Protein AF-A0A3B8NEQ3-F1 (afdb_monomer_lite)

Radius of gyration: 19.84 Å; chains: 1; bounding box: 61×38×38 Å

Sequence (134 aa):
GHSPGDIHCALFPVPDPEHAPGQATEKVDQLLNYRNIIQQSIEPLRQEKVIRSNYEASVEHLLPEGSASPEELLGTSEEVNEFFMLSSLQIVTDQEGPKAMTTKSSHPKCPRCWRLIESSHEHHLCPRCEESVS

Structure (mmCIF, N/CA/C/O backbone):
data_AF-A0A3B8NEQ3-F1
#
_entry.id   AF-A0A3B8NEQ3-F1
#
loop_
_atom_site.group_PDB
_atom_site.id
_atom_site.type_symbol
_atom_site.label_atom_id
_atom_site.label_alt_id
_atom_site.label_comp_id
_atom_site.label_asym_id
_atom_site.label_entity_id
_atom_site.label_seq_id
_atom_site.pdbx_PDB_ins_code
_atom_site.Cartn_x
_atom_site.Cartn_y
_atom_site.Cartn_z
_atom_site.occupancy
_atom_site.B_iso_or_equiv
_atom_site.auth_seq_id
_atom_site.auth_comp_id
_atom_site.auth_asym_id
_atom_site.auth_atom_id
_atom_site.pdbx_PDB_model_num
ATOM 1 N N . GLY A 1 1 ? -43.209 -17.774 -18.456 1.00 54.81 1 GLY A N 1
ATOM 2 C CA . GLY A 1 1 ? -41.875 -17.376 -18.910 1.00 54.81 1 GLY A CA 1
ATOM 3 C C . GLY A 1 1 ? -41.136 -16.750 -17.767 1.00 54.81 1 GLY A C 1
ATOM 4 O O . GLY A 1 1 ? -41.283 -15.560 -17.630 1.00 54.81 1 GLY A O 1
ATOM 5 N N . HIS A 1 2 ? -40.418 -17.551 -16.983 1.00 57.31 2 HIS A N 1
ATOM 6 C CA . HIS A 1 2 ? -39.200 -17.197 -16.246 1.00 57.31 2 HIS A CA 1
ATOM 7 C C . HIS A 1 2 ? -38.529 -18.538 -15.935 1.00 57.31 2 HIS A C 1
ATOM 9 O O . HIS A 1 2 ? -39.177 -19.446 -15.408 1.00 57.31 2 HIS A O 1
ATOM 15 N N . SER A 1 3 ? -37.289 -18.703 -16.385 1.00 63.22 3 SER A N 1
ATOM 16 C CA . SER A 1 3 ? -36.511 -19.924 -16.170 1.00 63.22 3 SER A CA 1
ATOM 17 C C . SER A 1 3 ? -35.831 -19.859 -14.796 1.00 63.22 3 SER A C 1
ATOM 19 O O . SER A 1 3 ? -35.480 -18.764 -14.354 1.00 63.22 3 SER A O 1
ATOM 21 N N . PRO A 1 4 ? -35.616 -20.994 -14.110 1.00 66.00 4 PRO A N 1
ATOM 22 C CA . PRO A 1 4 ? -34.820 -21.028 -12.884 1.00 66.00 4 PRO A CA 1
ATOM 23 C C . PRO A 1 4 ? -33.437 -20.398 -13.114 1.00 66.00 4 PRO A C 1
ATOM 25 O O . PRO A 1 4 ? -32.782 -20.718 -14.105 1.00 66.00 4 PRO A O 1
ATOM 28 N N . GLY A 1 5 ? -33.005 -19.509 -12.213 1.00 77.81 5 GLY A N 1
ATOM 29 C CA . GLY A 1 5 ? -31.721 -18.798 -12.311 1.00 77.81 5 GLY A CA 1
ATOM 30 C C . GLY A 1 5 ? -31.794 -17.377 -12.882 1.00 77.81 5 GLY A C 1
ATOM 31 O O . GLY A 1 5 ? -30.758 -16.729 -13.001 1.00 77.81 5 GLY A O 1
ATOM 32 N N . ASP A 1 6 ? -32.985 -16.867 -13.206 1.00 88.88 6 ASP A N 1
ATOM 33 C CA . ASP A 1 6 ? -33.153 -15.446 -13.520 1.00 88.88 6 ASP A CA 1
ATOM 34 C C . ASP A 1 6 ? -32.876 -14.585 -12.274 1.00 88.88 6 ASP A C 1
ATOM 36 O O . ASP A 1 6 ? -33.619 -14.636 -11.289 1.00 88.88 6 ASP A O 1
ATOM 40 N 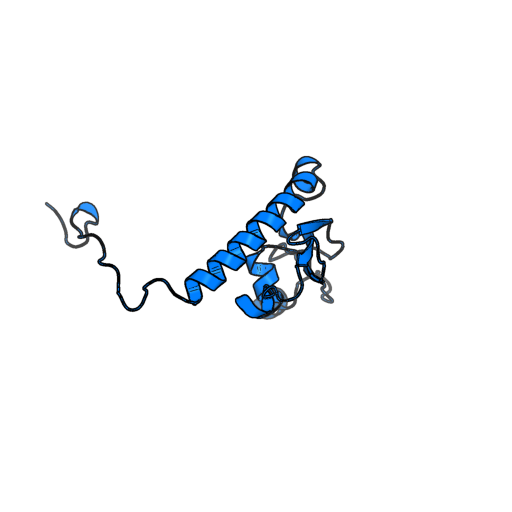N . ILE A 1 7 ? -31.805 -13.785 -12.325 1.00 90.00 7 ILE A N 1
ATOM 41 C CA . ILE A 1 7 ? -31.387 -12.889 -11.240 1.00 90.00 7 ILE A CA 1
ATOM 42 C C . ILE A 1 7 ? -32.479 -11.878 -10.869 1.00 90.00 7 ILE A C 1
ATOM 44 O O . ILE A 1 7 ? -32.575 -11.483 -9.711 1.00 90.00 7 ILE A O 1
ATOM 48 N N . HIS A 1 8 ? -33.351 -11.505 -11.812 1.00 88.62 8 HIS A N 1
ATOM 49 C CA . HIS A 1 8 ? -34.467 -10.590 -11.563 1.00 88.62 8 HIS A CA 1
ATOM 50 C C . HIS A 1 8 ? -35.585 -11.223 -10.727 1.00 88.62 8 HIS A C 1
ATOM 52 O O . HIS A 1 8 ? -36.425 -10.510 -10.181 1.00 88.62 8 HIS A O 1
ATOM 58 N N . CYS A 1 9 ? -35.588 -12.553 -10.620 1.00 89.12 9 CYS A N 1
ATOM 59 C CA . CYS A 1 9 ? -36.500 -13.319 -9.779 1.00 89.12 9 CYS A CA 1
ATOM 60 C C . CYS A 1 9 ? -35.818 -13.867 -8.511 1.00 89.12 9 CYS A C 1
ATOM 62 O O . CYS A 1 9 ? -36.474 -14.547 -7.719 1.00 89.12 9 CYS A O 1
ATOM 64 N N . ALA A 1 10 ? -34.518 -13.615 -8.318 1.00 89.81 10 ALA A N 1
ATOM 65 C CA . ALA A 1 10 ? -33.786 -14.048 -7.135 1.00 89.81 10 ALA A CA 1
ATOM 66 C C . ALA A 1 10 ? -34.059 -13.124 -5.939 1.00 89.81 10 ALA A C 1
ATOM 68 O O . ALA A 1 10 ? -34.313 -11.929 -6.090 1.00 89.81 10 ALA A O 1
ATOM 69 N N . LEU A 1 11 ? -33.978 -13.684 -4.732 1.00 90.50 11 LEU A N 1
ATOM 70 C CA . LEU A 1 11 ? -33.989 -12.893 -3.505 1.00 90.50 1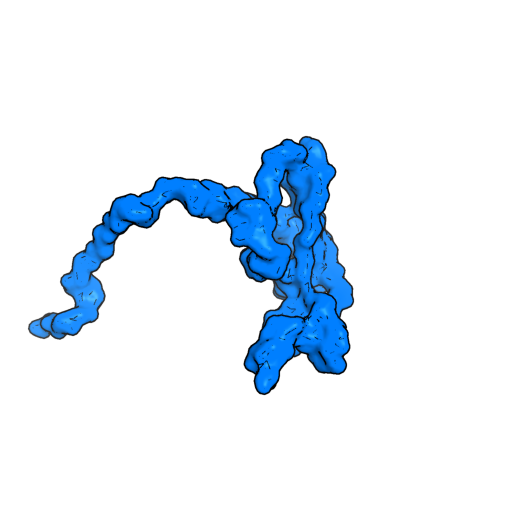1 LEU A CA 1
ATOM 71 C C . LEU A 1 11 ? -32.604 -12.298 -3.258 1.00 90.50 11 LEU A C 1
ATOM 73 O O . LEU A 1 11 ? -31.585 -12.886 -3.623 1.00 90.50 11 LEU A O 1
ATOM 77 N N . PHE A 1 12 ? -32.576 -11.147 -2.592 1.00 92.25 12 PHE A N 1
ATOM 78 C CA . PHE A 1 12 ? -31.324 -10.593 -2.101 1.00 92.25 12 PHE A CA 1
ATOM 79 C C . PHE A 1 12 ? -30.652 -11.565 -1.120 1.00 92.25 12 PHE A C 1
ATOM 81 O O . PHE A 1 12 ? -31.351 -12.232 -0.348 1.00 92.25 12 PHE A O 1
ATOM 88 N N . PRO A 1 13 ? -29.310 -11.642 -1.130 1.00 92.56 13 PRO A N 1
ATOM 89 C CA . PRO A 1 13 ? -28.588 -12.436 -0.151 1.00 92.56 13 PRO A CA 1
ATOM 90 C C . PRO A 1 13 ? -28.849 -11.889 1.254 1.00 92.56 13 PRO A C 1
ATOM 92 O O . PRO A 1 13 ? -28.870 -10.676 1.474 1.00 92.56 13 PRO A O 1
ATOM 95 N N . VAL A 1 14 ? -29.043 -12.795 2.209 1.00 94.50 14 VAL A N 1
ATOM 96 C CA . VAL A 1 14 ? -29.138 -12.448 3.629 1.00 94.50 14 VAL A CA 1
ATOM 97 C C . VAL A 1 14 ? -27.716 -12.394 4.193 1.00 94.50 14 VAL A C 1
ATOM 99 O O . VAL A 1 14 ? -26.964 -13.341 3.961 1.00 94.50 14 VAL A O 1
ATOM 102 N N . PRO A 1 15 ? -27.325 -11.321 4.906 1.00 93.56 15 PRO A N 1
ATOM 103 C CA . PRO A 1 15 ? -26.012 -11.247 5.532 1.00 93.56 15 PRO A CA 1
ATOM 104 C C . PRO A 1 15 ? -25.796 -12.398 6.511 1.00 93.56 15 PRO A C 1
ATOM 106 O O . PRO A 1 15 ? -26.659 -12.677 7.343 1.00 93.56 15 PRO A O 1
ATOM 109 N N . ASP A 1 16 ? -24.635 -13.034 6.417 1.00 94.81 16 ASP A N 1
ATOM 110 C CA . ASP A 1 16 ? -24.218 -14.074 7.346 1.00 94.81 16 ASP A CA 1
ATOM 111 C C . ASP A 1 16 ? -23.666 -13.435 8.637 1.00 94.81 16 ASP A C 1
ATOM 113 O O . ASP A 1 16 ? -22.669 -12.708 8.567 1.00 94.81 16 ASP A O 1
ATOM 117 N N . PRO A 1 17 ? -24.283 -13.674 9.812 1.00 93.44 17 PRO A N 1
ATOM 118 C CA . PRO A 1 17 ? -23.805 -13.139 11.084 1.00 93.44 17 PRO A CA 1
ATOM 119 C C . PRO A 1 17 ? -22.378 -13.563 11.451 1.00 93.44 17 PRO A C 1
ATOM 121 O O . PRO A 1 17 ? -21.728 -12.841 12.205 1.00 93.44 17 PRO A O 1
ATOM 124 N N . GLU A 1 18 ? -21.870 -14.688 10.929 1.00 92.69 18 GLU A N 1
ATOM 125 C CA . GLU A 1 18 ? -20.477 -15.110 11.155 1.00 92.69 18 GLU A CA 1
ATOM 126 C C . GLU A 1 18 ? -19.462 -14.148 10.518 1.00 92.69 18 GLU A C 1
ATOM 128 O O . GLU A 1 18 ? -18.327 -14.044 10.979 1.00 92.69 18 GLU A O 1
ATOM 133 N N . HIS A 1 19 ? -19.887 -13.394 9.501 1.00 90.94 19 HIS A N 1
ATOM 134 C CA . HIS A 1 19 ? -19.074 -12.423 8.769 1.00 90.94 19 HIS A CA 1
ATOM 135 C C . HIS A 1 19 ? -19.385 -10.973 9.177 1.00 90.94 19 HIS A C 1
ATOM 137 O O . HIS A 1 19 ? -19.142 -10.035 8.412 1.00 90.94 19 HIS A O 1
ATOM 143 N N . ALA A 1 20 ? -19.956 -10.770 10.370 1.00 92.00 20 ALA A N 1
ATOM 144 C CA . ALA A 1 20 ? -20.209 -9.438 10.904 1.00 92.00 20 ALA A CA 1
ATOM 145 C C . ALA A 1 20 ? -18.895 -8.643 11.088 1.00 92.00 20 ALA A C 1
ATOM 147 O O . ALA A 1 20 ? -17.845 -9.239 11.349 1.00 92.00 20 ALA A O 1
ATOM 148 N N . PRO A 1 21 ? -18.931 -7.299 10.986 1.00 94.25 21 PRO A N 1
ATOM 149 C CA . PRO A 1 21 ? -17.758 -6.471 11.230 1.00 94.25 21 PRO A CA 1
ATOM 150 C C . PRO A 1 21 ? -17.115 -6.735 12.593 1.00 94.25 21 PRO A C 1
ATOM 152 O O . PRO A 1 21 ? -17.799 -6.946 13.594 1.00 94.25 21 PRO A O 1
ATOM 155 N N . GLY A 1 22 ? -15.789 -6.674 12.628 1.00 94.31 22 GLY A N 1
ATOM 156 C CA . GLY A 1 22 ? -15.000 -6.884 13.837 1.00 94.31 22 GLY A CA 1
ATOM 157 C C . GLY A 1 22 ? -13.536 -6.547 13.591 1.00 94.31 22 GLY A C 1
ATOM 158 O O . GLY A 1 22 ? -13.223 -5.688 12.769 1.00 94.31 22 GLY A O 1
ATOM 159 N N . GLN A 1 23 ? -12.628 -7.275 14.239 1.00 94.06 23 GLN A N 1
ATOM 160 C CA . GLN A 1 23 ? -11.191 -6.986 14.181 1.00 94.06 23 GLN A CA 1
ATOM 161 C C . GLN A 1 23 ? -10.632 -6.922 12.747 1.00 94.06 23 GLN A C 1
ATOM 163 O O . GLN A 1 23 ? -9.782 -6.087 12.449 1.00 94.06 23 GLN A O 1
ATOM 168 N N . ALA A 1 24 ? -11.096 -7.791 11.842 1.00 93.56 24 ALA A N 1
ATOM 169 C CA . ALA A 1 24 ? -10.658 -7.765 10.446 1.00 93.56 24 ALA A CA 1
ATOM 170 C C . ALA A 1 24 ? -11.065 -6.460 9.740 1.00 93.56 24 ALA A C 1
ATOM 172 O O . ALA A 1 24 ? -10.262 -5.883 9.012 1.00 93.56 24 ALA A O 1
ATOM 173 N N . THR A 1 25 ? -12.281 -5.970 9.994 1.00 96.12 25 THR A N 1
ATOM 174 C CA . THR A 1 25 ? -12.770 -4.692 9.463 1.00 96.12 25 THR A CA 1
ATOM 175 C C . THR A 1 25 ? -11.942 -3.531 10.001 1.00 96.12 25 THR A C 1
ATOM 177 O O . THR A 1 25 ? -11.458 -2.735 9.211 1.00 96.12 25 THR A O 1
ATOM 180 N N . GLU A 1 26 ? -11.673 -3.496 11.309 1.00 97.06 26 GLU A N 1
ATOM 181 C CA . GLU A 1 26 ? -10.856 -2.445 11.939 1.00 97.06 26 GLU A CA 1
ATOM 182 C C . GLU A 1 26 ? -9.432 -2.385 11.361 1.00 97.06 26 GLU A C 1
ATOM 184 O O . GLU A 1 26 ? -8.914 -1.306 11.069 1.00 97.06 26 GLU A O 1
ATOM 189 N N . LYS A 1 27 ? -8.803 -3.549 11.137 1.00 97.38 27 LYS A N 1
ATOM 190 C CA . LYS A 1 27 ? -7.484 -3.630 10.490 1.00 97.38 27 LYS A CA 1
ATOM 191 C C . LYS A 1 27 ? -7.515 -3.068 9.071 1.00 97.38 27 LYS A C 1
ATOM 193 O O . LYS A 1 27 ? -6.636 -2.291 8.697 1.00 97.38 27 LYS A O 1
ATOM 198 N N . VAL A 1 28 ? -8.518 -3.456 8.282 1.00 97.62 28 VAL A N 1
ATOM 199 C CA . VAL A 1 28 ? -8.677 -2.976 6.903 1.00 97.62 28 VAL A CA 1
ATOM 200 C C . VAL A 1 28 ? -8.970 -1.479 6.875 1.00 97.62 28 VAL A C 1
ATOM 202 O O . VAL A 1 28 ? -8.380 -0.778 6.058 1.00 97.62 28 VAL A O 1
ATOM 205 N N . ASP A 1 29 ? -9.794 -0.964 7.783 1.00 98.12 29 ASP A N 1
ATOM 206 C CA . ASP A 1 29 ? -10.089 0.467 7.881 1.00 98.12 29 ASP A CA 1
ATOM 207 C C . ASP A 1 29 ? -8.815 1.279 8.144 1.00 98.12 29 ASP A C 1
ATOM 209 O O . ASP A 1 29 ? -8.573 2.295 7.484 1.00 98.12 29 ASP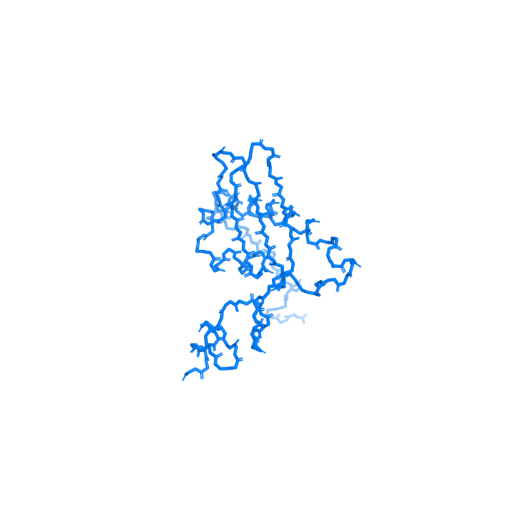 A O 1
ATOM 213 N N . GLN A 1 30 ? -7.941 0.795 9.031 1.00 97.94 30 GLN A N 1
ATOM 214 C CA . GLN A 1 30 ? -6.657 1.443 9.287 1.00 97.94 30 GLN A CA 1
ATOM 215 C C . GLN A 1 30 ? -5.717 1.379 8.072 1.00 97.94 30 GLN A C 1
ATOM 217 O O . GLN A 1 30 ? -5.098 2.384 7.715 1.00 97.94 30 GLN A O 1
ATOM 222 N N . LEU A 1 31 ? -5.651 0.238 7.377 1.00 98.38 31 LEU A N 1
ATOM 223 C CA . LEU A 1 31 ? -4.898 0.116 6.123 1.00 98.38 31 LEU A CA 1
ATOM 224 C C . LEU A 1 31 ? -5.436 1.066 5.041 1.00 98.38 31 LEU A C 1
ATOM 226 O O . LEU A 1 31 ? -4.658 1.677 4.312 1.00 98.38 31 LEU A O 1
ATOM 230 N N . LEU A 1 32 ? -6.754 1.239 4.932 1.00 98.38 32 LEU A N 1
ATOM 231 C CA . LEU A 1 32 ? -7.364 2.172 3.982 1.00 98.38 32 LEU A CA 1
ATOM 232 C C . LEU A 1 32 ? -7.074 3.633 4.345 1.00 98.38 32 LEU A C 1
ATOM 234 O O . LEU A 1 32 ? -6.827 4.440 3.447 1.00 98.38 32 LEU A O 1
ATOM 238 N N . ASN A 1 33 ? -7.030 3.970 5.635 1.00 98.25 33 ASN A N 1
ATOM 239 C CA . ASN A 1 33 ? -6.596 5.287 6.097 1.00 98.25 33 ASN A CA 1
ATOM 240 C C . ASN A 1 33 ? -5.151 5.580 5.654 1.00 98.25 33 ASN A C 1
ATOM 242 O O . ASN A 1 33 ? -4.884 6.590 5.000 1.00 98.25 33 ASN A O 1
ATOM 246 N N . TYR A 1 34 ? -4.235 4.641 5.894 1.00 98.38 34 TYR A N 1
ATOM 247 C CA . TYR A 1 34 ? -2.852 4.729 5.419 1.00 98.38 34 TYR A CA 1
ATOM 248 C C . TYR A 1 34 ? -2.757 4.837 3.897 1.00 98.38 34 TYR A C 1
ATOM 250 O O . TYR A 1 34 ? -2.029 5.684 3.378 1.00 98.38 34 TYR A O 1
ATOM 258 N N . ARG A 1 35 ? -3.557 4.056 3.162 1.00 98.25 35 ARG A N 1
ATOM 259 C CA . ARG A 1 35 ? -3.623 4.126 1.697 1.00 98.25 35 ARG A CA 1
ATOM 260 C C . ARG A 1 35 ? -4.018 5.518 1.213 1.00 98.25 35 ARG A C 1
ATOM 262 O O . ARG A 1 35 ? -3.424 5.996 0.250 1.00 98.25 35 ARG A O 1
ATOM 269 N N . ASN A 1 36 ? -4.976 6.171 1.869 1.00 98.44 36 ASN A N 1
ATOM 270 C CA . ASN A 1 36 ? -5.400 7.523 1.503 1.00 98.44 36 ASN A CA 1
ATOM 271 C C . ASN A 1 36 ? -4.256 8.536 1.663 1.00 98.44 36 ASN A C 1
ATOM 273 O O . ASN A 1 36 ? -4.002 9.313 0.744 1.00 98.44 36 ASN A O 1
ATOM 277 N N . ILE A 1 37 ? -3.530 8.491 2.785 1.00 98.31 37 ILE A N 1
ATOM 278 C CA . ILE A 1 37 ? -2.383 9.378 3.058 1.00 98.31 37 ILE A CA 1
ATOM 279 C C . ILE A 1 37 ? -1.270 9.155 2.026 1.00 98.31 37 ILE A C 1
ATOM 281 O O . ILE A 1 37 ? -0.751 10.103 1.431 1.00 98.31 37 ILE A O 1
ATOM 285 N N . ILE A 1 38 ? -0.944 7.891 1.751 1.00 98.44 38 ILE A N 1
ATOM 286 C CA . ILE A 1 38 ? 0.055 7.511 0.749 1.00 98.44 38 ILE A CA 1
ATOM 287 C C . ILE A 1 38 ? -0.347 8.031 -0.639 1.00 98.44 38 ILE A C 1
ATOM 289 O O . ILE A 1 38 ? 0.456 8.681 -1.309 1.00 98.44 38 ILE A O 1
ATOM 293 N N . GLN A 1 39 ? -1.595 7.812 -1.062 1.00 98.12 39 GLN A N 1
ATOM 294 C CA . GLN A 1 39 ? -2.092 8.275 -2.362 1.00 98.12 39 GLN A CA 1
ATOM 295 C C . GLN A 1 39 ? -2.044 9.799 -2.500 1.00 98.12 39 GLN A C 1
ATOM 297 O O . GLN A 1 39 ? -1.667 10.301 -3.559 1.00 98.12 39 GLN A O 1
ATOM 302 N N . GLN A 1 40 ? -2.361 10.537 -1.435 1.00 98.31 40 GLN A N 1
ATOM 303 C CA . GLN A 1 40 ? -2.228 11.994 -1.421 1.00 98.31 40 GLN A CA 1
ATOM 304 C C . GLN A 1 40 ? -0.776 12.440 -1.634 1.00 98.31 40 GLN A C 1
ATOM 306 O O . GLN A 1 40 ? -0.544 13.394 -2.37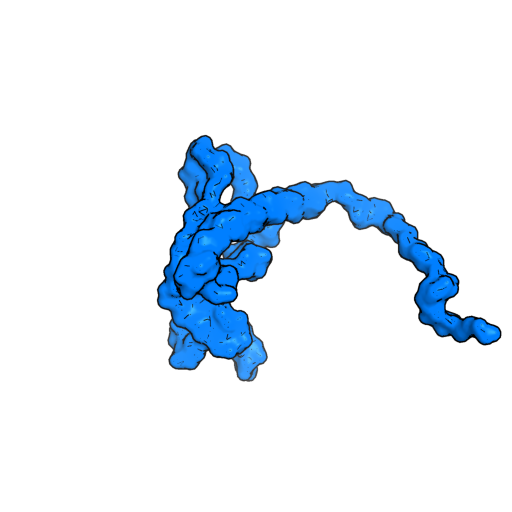3 1.00 98.31 40 GLN A O 1
ATOM 311 N N . SER A 1 41 ? 0.201 11.733 -1.056 1.00 98.25 41 SER A N 1
ATOM 312 C CA . SER A 1 41 ? 1.627 12.042 -1.253 1.00 98.25 41 SER A CA 1
ATOM 313 C C . SER A 1 41 ? 2.155 11.687 -2.654 1.00 98.25 41 SER A C 1
ATOM 315 O O . SER A 1 41 ? 3.114 12.295 -3.125 1.00 98.25 41 SER A O 1
ATOM 317 N N . ILE A 1 42 ? 1.514 10.733 -3.337 1.00 98.44 42 ILE A N 1
ATOM 318 C CA . ILE A 1 42 ? 1.846 10.295 -4.703 1.00 98.44 42 ILE A CA 1
ATOM 319 C C . ILE A 1 42 ? 1.334 11.284 -5.758 1.00 98.44 42 ILE A C 1
ATOM 321 O O . ILE A 1 42 ? 1.962 11.465 -6.806 1.00 98.44 42 ILE A O 1
ATOM 325 N N . GLU A 1 43 ? 0.184 11.911 -5.512 1.00 98.12 43 GLU A N 1
ATOM 326 C CA . GLU A 1 43 ? -0.522 12.703 -6.520 1.00 98.12 43 GLU A CA 1
ATOM 327 C C . GLU A 1 43 ? 0.303 13.864 -7.116 1.00 98.12 43 GLU A C 1
ATOM 329 O O . GLU A 1 43 ? 0.267 14.017 -8.340 1.00 98.12 43 GLU A O 1
ATOM 334 N N . PRO A 1 44 ? 1.118 14.625 -6.353 1.00 98.31 44 PRO A N 1
ATOM 335 C CA . PRO A 1 44 ? 1.999 15.645 -6.926 1.00 98.31 44 PRO A CA 1
ATOM 336 C C . PRO A 1 44 ? 2.941 15.095 -8.008 1.00 98.31 44 PRO A C 1
ATOM 338 O O . PRO A 1 44 ? 3.022 15.654 -9.101 1.00 98.31 44 PRO A O 1
ATOM 341 N N . LEU A 1 45 ? 3.573 13.939 -7.771 1.00 98.38 45 LEU A N 1
ATOM 342 C CA . LEU A 1 45 ? 4.475 13.309 -8.743 1.00 98.38 45 LEU A CA 1
ATOM 343 C C . LEU A 1 45 ? 3.727 12.835 -9.998 1.00 98.38 45 LEU A C 1
ATOM 345 O O . LEU A 1 45 ? 4.302 12.820 -11.091 1.00 98.38 45 LEU A O 1
ATOM 349 N N . ARG A 1 46 ? 2.449 12.451 -9.870 1.00 97.44 46 ARG A N 1
ATOM 350 C CA . ARG A 1 46 ? 1.601 12.121 -11.027 1.00 97.44 46 ARG A CA 1
ATOM 351 C C . ARG A 1 46 ? 1.265 13.364 -11.845 1.00 97.44 46 ARG A C 1
ATOM 353 O O . ARG A 1 46 ? 1.366 13.319 -13.072 1.00 97.44 46 ARG A O 1
ATOM 360 N N . GLN A 1 47 ? 0.911 14.468 -11.188 1.00 98.06 47 GLN A N 1
ATOM 361 C CA . GLN A 1 47 ? 0.614 15.745 -11.848 1.00 98.06 47 GLN A CA 1
ATOM 362 C C . GLN A 1 47 ? 1.837 16.294 -12.595 1.00 98.06 47 GLN A C 1
ATOM 364 O O . GLN A 1 47 ? 1.727 16.737 -13.740 1.00 98.06 47 GLN A O 1
ATOM 369 N N . GLU A 1 48 ? 3.022 16.156 -12.001 1.00 98.12 48 GLU A N 1
ATOM 370 C CA . GLU A 1 48 ? 4.306 16.512 -12.615 1.00 98.12 48 GLU A CA 1
ATOM 371 C C . GLU A 1 48 ? 4.799 15.489 -13.658 1.00 98.12 48 GLU A C 1
ATOM 373 O O . GLU A 1 48 ? 5.822 15.701 -14.309 1.00 98.12 48 GLU A O 1
ATOM 378 N N . LYS A 1 49 ? 4.063 14.386 -13.869 1.00 97.44 49 LYS A N 1
ATOM 379 C CA . LYS A 1 49 ? 4.392 13.286 -14.797 1.00 97.44 49 LYS A CA 1
ATOM 380 C C . LYS A 1 49 ? 5.727 12.590 -14.496 1.00 97.44 49 LYS A C 1
ATOM 382 O O . LYS A 1 49 ? 6.304 11.956 -15.384 1.00 97.44 49 LYS A O 1
ATOM 387 N N . VAL A 1 50 ? 6.196 12.671 -13.252 1.00 97.75 50 VAL A N 1
ATOM 388 C CA . VAL A 1 50 ? 7.403 11.989 -12.763 1.00 97.75 50 VAL A CA 1
ATOM 389 C C . VAL A 1 50 ? 7.185 10.473 -12.749 1.00 97.75 50 VAL A C 1
ATOM 391 O O . VAL A 1 50 ? 8.052 9.713 -13.195 1.00 97.75 50 VAL A O 1
ATOM 394 N N . ILE A 1 51 ? 6.000 10.041 -12.311 1.00 96.94 51 ILE A N 1
ATOM 395 C CA . ILE A 1 51 ? 5.547 8.642 -12.302 1.00 96.94 51 ILE A CA 1
ATOM 396 C C . ILE A 1 51 ? 4.230 8.496 -13.066 1.00 96.94 51 ILE A C 1
ATOM 398 O O . ILE A 1 51 ? 3.432 9.432 -13.142 1.00 96.94 51 ILE A O 1
ATOM 402 N N . ARG A 1 52 ? 3.988 7.314 -13.644 1.00 94.31 52 ARG A N 1
ATOM 403 C CA . ARG A 1 52 ? 2.742 6.995 -14.366 1.00 94.31 52 ARG A CA 1
ATOM 404 C C . ARG A 1 52 ? 1.890 5.958 -13.637 1.00 94.31 52 ARG A C 1
ATOM 406 O O . ARG A 1 52 ? 0.681 5.911 -13.856 1.00 94.31 52 ARG A O 1
ATOM 413 N N . SER A 1 53 ? 2.508 5.156 -12.775 1.00 95.19 53 SER A N 1
ATOM 414 C CA . SER A 1 53 ? 1.869 4.159 -11.915 1.00 95.19 53 SER A CA 1
ATOM 415 C C . SER A 1 53 ? 2.369 4.284 -10.475 1.00 95.19 53 SER A C 1
ATOM 417 O O . SER A 1 53 ? 3.518 4.662 -10.255 1.00 95.19 53 SER A O 1
ATOM 419 N N . ASN A 1 54 ? 1.541 3.904 -9.497 1.00 96.44 54 ASN A N 1
ATOM 420 C CA . ASN A 1 54 ? 1.956 3.816 -8.092 1.00 96.44 54 ASN A CA 1
ATOM 421 C C . ASN A 1 54 ? 3.095 2.803 -7.896 1.00 96.44 54 ASN A C 1
ATOM 423 O O . ASN A 1 54 ? 3.929 2.987 -7.020 1.00 96.44 54 ASN A O 1
ATOM 427 N N . TYR A 1 55 ? 3.210 1.793 -8.764 1.00 96.75 55 TYR A N 1
ATOM 428 C CA . TYR A 1 55 ? 4.314 0.832 -8.714 1.00 96.75 55 TYR A CA 1
ATOM 429 C C . TYR A 1 55 ? 5.684 1.434 -9.065 1.00 96.75 55 TYR A C 1
ATOM 431 O O . TYR A 1 55 ? 6.690 0.731 -9.005 1.00 96.75 55 TYR A O 1
ATOM 439 N N . GLU A 1 56 ? 5.737 2.710 -9.458 1.00 97.00 56 GLU A N 1
ATOM 440 C CA . GLU A 1 56 ? 6.972 3.485 -9.606 1.00 97.00 56 GLU A CA 1
ATOM 441 C C . GLU A 1 56 ? 7.292 4.326 -8.357 1.00 97.00 56 GLU A C 1
ATOM 443 O O . GLU A 1 56 ? 8.300 5.028 -8.348 1.00 97.00 56 GLU A O 1
ATOM 448 N N . ALA A 1 57 ? 6.442 4.303 -7.327 1.00 98.06 57 ALA A N 1
ATOM 449 C CA . ALA A 1 57 ? 6.572 5.120 -6.126 1.00 98.06 57 ALA A CA 1
ATOM 450 C C . ALA A 1 57 ? 7.288 4.358 -5.004 1.00 98.06 57 ALA A C 1
ATOM 452 O O . ALA A 1 57 ? 6.881 3.253 -4.636 1.00 98.06 57 ALA A O 1
ATOM 453 N N . SER A 1 58 ? 8.324 4.979 -4.447 1.00 98.19 58 SER A N 1
ATOM 454 C CA . SER A 1 58 ? 8.956 4.589 -3.187 1.00 98.19 58 SER A CA 1
ATOM 455 C C . SER A 1 58 ? 8.499 5.557 -2.105 1.00 98.19 58 SER A C 1
ATOM 457 O O . SER A 1 58 ? 8.640 6.773 -2.265 1.00 98.19 58 SER A O 1
ATOM 459 N N . VAL A 1 59 ? 7.909 5.024 -1.039 1.00 98.31 59 VAL A N 1
ATOM 460 C CA . VAL A 1 59 ? 7.204 5.816 -0.028 1.00 98.31 59 VAL A CA 1
ATOM 461 C C . VAL A 1 59 ? 7.845 5.629 1.337 1.00 98.31 59 VAL A C 1
ATOM 463 O O . VAL A 1 59 ? 8.037 4.505 1.793 1.00 98.31 59 VAL A O 1
ATOM 466 N N . GLU A 1 60 ? 8.110 6.738 2.012 1.00 98.06 60 GLU A N 1
ATOM 467 C CA . GLU A 1 60 ? 8.360 6.770 3.449 1.00 98.06 60 GLU A CA 1
ATOM 468 C C . GLU A 1 60 ? 7.064 7.166 4.149 1.00 98.06 60 GLU A C 1
ATOM 470 O O . GLU A 1 60 ? 6.488 8.220 3.867 1.00 98.06 60 GLU A O 1
ATOM 475 N N . HIS A 1 61 ? 6.579 6.307 5.037 1.00 97.62 61 HIS A N 1
ATOM 476 C CA . HIS A 1 61 ? 5.365 6.529 5.802 1.00 97.62 61 HIS A CA 1
ATOM 477 C C . HIS A 1 61 ? 5.730 6.783 7.260 1.00 97.62 61 HIS A C 1
ATOM 479 O O . HIS A 1 61 ? 6.177 5.896 7.987 1.00 97.62 61 HIS A O 1
ATOM 485 N N . LEU A 1 62 ? 5.564 8.039 7.653 1.00 97.31 62 LEU A N 1
ATOM 486 C CA . LEU A 1 62 ? 5.891 8.565 8.959 1.00 97.31 62 LEU A CA 1
ATOM 487 C C . LEU A 1 62 ? 4.706 8.319 9.889 1.00 97.31 62 LEU A C 1
ATOM 489 O O . LEU A 1 62 ? 3.626 8.860 9.646 1.00 97.31 62 LEU A O 1
ATOM 493 N N . LEU A 1 63 ? 4.894 7.510 10.928 1.00 96.44 63 LEU A N 1
ATOM 494 C CA . LEU A 1 63 ? 3.849 7.115 11.873 1.00 96.44 63 LEU A CA 1
ATOM 495 C C . LEU A 1 63 ? 4.217 7.515 13.312 1.00 96.44 63 LEU A C 1
ATOM 497 O O . LEU A 1 63 ? 5.367 7.322 13.711 1.00 96.44 63 LEU A O 1
ATOM 501 N N . PRO A 1 64 ? 3.254 7.996 14.122 1.00 95.69 64 PRO A N 1
ATOM 502 C CA . PRO A 1 64 ? 3.463 8.206 15.552 1.00 95.69 64 PRO A CA 1
ATOM 503 C C . PRO A 1 64 ? 3.867 6.927 16.275 1.00 95.69 64 PRO A C 1
ATOM 505 O O . PRO A 1 64 ? 3.413 5.833 15.926 1.00 95.69 64 PRO A O 1
ATOM 508 N N . GLU A 1 65 ? 4.662 7.077 17.331 1.00 93.75 65 GLU A N 1
ATOM 509 C CA . GLU A 1 65 ? 5.032 5.970 18.210 1.00 93.75 65 GLU A CA 1
ATOM 510 C C . GLU A 1 65 ? 3.782 5.259 18.759 1.00 93.75 65 GLU A C 1
ATOM 512 O O . GLU A 1 65 ? 2.819 5.897 19.186 1.00 93.75 65 GLU A O 1
ATOM 517 N N . GLY A 1 66 ? 3.782 3.924 18.718 1.00 92.38 66 GLY A N 1
ATOM 518 C CA . GLY A 1 66 ? 2.642 3.100 19.134 1.00 92.38 66 GLY A CA 1
ATOM 519 C C . GLY A 1 66 ? 1.541 2.922 18.080 1.00 92.38 66 GLY A C 1
ATOM 520 O O . GLY A 1 66 ? 0.568 2.219 18.348 1.00 92.38 66 GLY A O 1
ATOM 521 N N . SER A 1 67 ? 1.677 3.511 16.887 1.00 95.06 67 SER A N 1
ATOM 522 C CA . SER A 1 67 ? 0.802 3.191 15.750 1.00 95.06 67 SER A CA 1
ATOM 523 C C . SER A 1 67 ? 1.060 1.769 15.253 1.00 95.06 67 SER A C 1
ATOM 525 O O . SER A 1 67 ? 2.216 1.376 15.119 1.00 95.06 67 SER A O 1
ATOM 527 N N . ALA A 1 68 ? -0.001 1.032 14.917 1.00 95.88 68 ALA A N 1
ATOM 528 C CA . ALA A 1 68 ? 0.138 -0.276 14.282 1.00 95.88 68 ALA A CA 1
ATOM 529 C C . ALA A 1 68 ? 0.758 -0.126 12.885 1.00 95.88 68 ALA A C 1
ATOM 531 O O . ALA A 1 68 ? 0.240 0.630 12.057 1.00 95.88 68 ALA A O 1
ATOM 532 N N . SER A 1 69 ? 1.849 -0.835 12.609 1.00 96.31 69 SER A N 1
ATOM 533 C CA . SER A 1 69 ? 2.475 -0.791 11.286 1.00 96.31 69 SER A CA 1
ATOM 534 C C . SER A 1 69 ? 1.622 -1.535 10.248 1.00 96.31 69 SER A C 1
ATOM 536 O O . SER A 1 69 ? 0.858 -2.442 10.593 1.00 96.31 69 SER A O 1
ATOM 538 N N . PRO A 1 70 ? 1.722 -1.201 8.950 1.00 97.31 70 PRO A N 1
ATOM 539 C CA . PRO A 1 70 ? 1.053 -1.979 7.913 1.00 97.31 70 PRO A CA 1
ATOM 540 C C . PRO A 1 70 ? 1.420 -3.468 7.929 1.00 97.31 70 PRO A C 1
ATOM 542 O O . PRO A 1 70 ? 0.553 -4.305 7.682 1.00 97.31 70 PRO A O 1
ATOM 545 N N . GLU A 1 71 ? 2.666 -3.807 8.263 1.00 97.19 71 GLU A N 1
ATOM 546 C CA . GLU A 1 71 ? 3.128 -5.186 8.415 1.00 97.19 71 GLU A CA 1
ATOM 547 C C . GLU A 1 71 ? 2.427 -5.905 9.580 1.00 97.19 71 GLU A C 1
ATOM 549 O O . GLU A 1 71 ? 2.003 -7.050 9.438 1.00 97.19 71 GLU A O 1
ATOM 554 N N . GLU A 1 72 ? 2.214 -5.232 10.714 1.00 96.69 72 GLU A N 1
ATOM 555 C CA . GLU A 1 72 ? 1.445 -5.783 11.843 1.00 96.69 72 GLU A CA 1
ATOM 556 C C . GLU A 1 72 ? -0.038 -5.995 11.498 1.00 96.69 72 GLU A C 1
ATOM 558 O O . GLU A 1 72 ? -0.690 -6.910 12.017 1.00 96.69 72 GLU A O 1
ATOM 563 N N . LEU A 1 73 ? -0.588 -5.145 10.628 1.00 97.25 73 LEU A N 1
ATOM 564 C CA . LEU A 1 73 ? -1.992 -5.193 10.222 1.00 97.25 73 LEU A CA 1
ATOM 565 C C . LEU A 1 73 ? -2.263 -6.248 9.142 1.00 97.25 73 LEU A C 1
ATOM 567 O O . LEU A 1 73 ? -3.307 -6.904 9.208 1.00 97.25 73 LEU A O 1
ATOM 571 N N . LEU A 1 74 ? -1.360 -6.402 8.166 1.00 96.69 74 LEU A N 1
ATOM 572 C CA . LEU A 1 74 ? -1.584 -7.203 6.958 1.00 96.69 74 LEU A CA 1
ATOM 573 C C . LEU A 1 74 ? -0.671 -8.429 6.839 1.00 96.69 74 LEU A C 1
ATOM 575 O O . LEU A 1 74 ? -1.165 -9.488 6.458 1.00 96.69 74 LEU A O 1
ATOM 579 N N . GLY A 1 75 ? 0.623 -8.302 7.147 1.00 96.56 75 GLY A N 1
ATOM 580 C CA . GLY A 1 75 ? 1.591 -9.383 6.972 1.00 96.56 75 GLY A CA 1
ATOM 581 C C . GLY A 1 75 ? 2.964 -8.918 6.487 1.00 96.56 75 GLY A C 1
ATOM 582 O O . GLY A 1 75 ? 3.578 -8.006 7.032 1.00 96.56 75 GLY A O 1
ATOM 583 N N . THR A 1 76 ? 3.493 -9.601 5.480 1.00 95.75 76 THR A N 1
ATOM 584 C CA . THR A 1 76 ? 4.849 -9.378 4.968 1.00 95.75 76 THR A CA 1
ATOM 585 C C . THR A 1 76 ? 4.985 -8.048 4.222 1.00 95.75 76 THR A C 1
ATOM 587 O O . THR A 1 76 ? 4.020 -7.506 3.684 1.00 95.75 76 THR A O 1
ATOM 590 N N . SER A 1 77 ? 6.218 -7.544 4.107 1.00 93.69 77 SER A N 1
ATOM 591 C CA . SER A 1 77 ? 6.494 -6.330 3.325 1.00 93.69 77 SER A CA 1
ATOM 592 C C . SER A 1 77 ? 6.070 -6.469 1.853 1.00 93.69 77 SER A C 1
ATOM 594 O O . SER A 1 77 ? 5.616 -5.496 1.255 1.00 93.69 77 SER A O 1
ATOM 596 N N . GLU A 1 78 ? 6.152 -7.664 1.249 1.00 91.88 78 GLU A N 1
ATOM 597 C CA . GLU A 1 78 ? 5.661 -7.870 -0.124 1.00 91.88 78 GLU A CA 1
ATOM 598 C C . GLU A 1 78 ? 4.138 -7.690 -0.213 1.00 91.88 78 GLU A C 1
ATOM 600 O O . GLU A 1 78 ? 3.666 -6.951 -1.079 1.00 91.88 78 GLU A O 1
ATOM 605 N N . GLU A 1 79 ? 3.376 -8.297 0.702 1.00 94.88 79 GLU A N 1
ATOM 606 C CA . GLU A 1 79 ? 1.912 -8.166 0.756 1.00 94.88 79 GLU A CA 1
ATOM 607 C C . GLU A 1 79 ? 1.486 -6.713 0.995 1.00 94.88 79 GLU A C 1
ATOM 609 O O . GLU A 1 79 ? 0.574 -6.211 0.337 1.00 94.88 79 GLU A O 1
ATOM 614 N N . VAL A 1 80 ? 2.193 -6.010 1.881 1.00 97.50 80 VAL A N 1
ATOM 615 C CA . VAL A 1 80 ? 1.987 -4.584 2.162 1.00 97.50 80 VAL A CA 1
ATOM 616 C C . VAL A 1 80 ? 2.247 -3.721 0.925 1.00 97.50 80 VAL A C 1
ATOM 618 O O . VAL A 1 80 ? 1.402 -2.900 0.552 1.00 97.50 80 VAL A O 1
ATOM 621 N N . ASN A 1 81 ? 3.377 -3.920 0.243 1.00 96.12 81 ASN A N 1
ATOM 622 C CA . ASN A 1 81 ? 3.690 -3.196 -0.991 1.00 96.12 81 ASN A CA 1
ATOM 623 C C . ASN A 1 81 ? 2.674 -3.497 -2.102 1.00 96.12 81 ASN A C 1
ATOM 625 O O . ASN A 1 81 ? 2.307 -2.602 -2.865 1.00 96.12 81 ASN A O 1
ATOM 629 N N . GLU A 1 82 ? 2.179 -4.732 -2.192 1.00 94.25 82 GLU A N 1
ATOM 630 C CA . GLU A 1 82 ? 1.149 -5.120 -3.156 1.00 94.25 82 GLU A CA 1
ATOM 631 C C . GLU A 1 82 ? -0.203 -4.467 -2.850 1.00 94.25 82 GLU A C 1
ATOM 633 O O . GLU A 1 82 ? -0.823 -3.911 -3.760 1.00 94.25 82 GLU A O 1
ATOM 638 N N . PHE A 1 83 ? -0.614 -4.440 -1.580 1.00 97.06 83 PHE A N 1
ATOM 639 C CA . PHE A 1 83 ? -1.854 -3.804 -1.132 1.00 97.06 83 PHE A CA 1
ATOM 640 C C . PHE A 1 83 ? -1.878 -2.296 -1.424 1.00 97.06 83 PHE A C 1
ATOM 642 O O . PHE A 1 83 ? -2.865 -1.762 -1.943 1.00 97.06 83 PHE A O 1
ATOM 649 N N . PHE A 1 84 ? -0.773 -1.597 -1.148 1.00 97.88 84 PHE A N 1
ATOM 650 C CA . PHE A 1 84 ? -0.641 -0.169 -1.460 1.00 97.88 84 PHE A CA 1
ATOM 651 C C . PHE A 1 84 ? -0.265 0.115 -2.919 1.00 97.88 84 PHE A C 1
ATOM 653 O O . PHE A 1 84 ? -0.340 1.264 -3.362 1.00 97.88 84 PHE A O 1
ATOM 660 N N . MET A 1 85 ? 0.064 -0.927 -3.682 1.00 96.94 85 MET A N 1
ATOM 661 C CA . MET A 1 85 ? 0.509 -0.866 -5.071 1.00 96.94 85 MET A CA 1
ATOM 662 C C . MET A 1 85 ? 1.782 -0.029 -5.268 1.00 96.94 85 MET A C 1
ATOM 664 O O . MET A 1 85 ? 1.845 0.780 -6.190 1.00 96.94 85 MET A O 1
ATOM 668 N N . LEU A 1 86 ? 2.782 -0.201 -4.406 1.00 97.56 86 LEU A N 1
ATOM 669 C CA . LEU A 1 86 ? 4.020 0.586 -4.392 1.00 97.56 86 LEU A CA 1
ATOM 670 C C . LEU A 1 86 ? 5.216 -0.198 -4.939 1.00 97.56 86 LEU A C 1
ATOM 672 O O . LEU A 1 86 ? 5.177 -1.424 -5.052 1.00 97.56 86 LEU A O 1
ATOM 676 N N . SER A 1 87 ? 6.287 0.522 -5.281 1.00 97.19 87 SER A N 1
ATOM 677 C CA . SER A 1 87 ? 7.607 -0.082 -5.494 1.00 97.19 87 SER A CA 1
ATOM 678 C C . SER A 1 87 ? 8.218 -0.517 -4.164 1.00 97.19 87 SER A C 1
ATOM 680 O O . SER A 1 87 ? 8.698 -1.641 -4.039 1.00 97.19 87 SER A O 1
ATOM 682 N N . SER A 1 88 ? 8.181 0.375 -3.175 1.00 97.00 88 SER A N 1
ATOM 683 C CA . SER A 1 88 ? 8.652 0.112 -1.821 1.00 97.00 88 SER A CA 1
ATOM 684 C C . SER A 1 88 ? 7.953 1.018 -0.809 1.00 97.00 88 SER A C 1
ATOM 686 O O . SER A 1 88 ? 7.553 2.142 -1.127 1.00 97.00 88 SER A O 1
ATOM 688 N N . LEU A 1 89 ? 7.844 0.522 0.420 1.00 97.81 89 LEU A N 1
ATOM 689 C CA . LEU A 1 89 ? 7.337 1.225 1.585 1.00 97.81 89 LEU A CA 1
ATOM 690 C C . LEU A 1 89 ? 8.361 1.089 2.708 1.00 97.81 89 LEU A C 1
ATOM 692 O O . LEU A 1 89 ? 8.851 -0.008 2.972 1.00 97.81 89 LEU A O 1
ATOM 696 N N . GLN A 1 90 ? 8.681 2.201 3.353 1.00 97.12 90 GLN A N 1
ATOM 697 C CA . GLN A 1 90 ? 9.504 2.256 4.554 1.00 97.12 90 GLN A CA 1
ATOM 698 C C . GLN A 1 90 ? 8.704 2.945 5.654 1.00 97.12 90 GLN A C 1
ATOM 700 O O . GLN A 1 90 ? 8.115 3.999 5.415 1.00 97.12 90 GLN A O 1
ATOM 705 N N . ILE A 1 91 ? 8.668 2.356 6.847 1.00 96.12 91 ILE A N 1
ATOM 706 C CA . ILE A 1 91 ? 7.981 2.937 8.003 1.00 96.12 91 ILE A CA 1
ATOM 707 C C . ILE A 1 91 ? 9.001 3.678 8.860 1.00 96.12 91 ILE A C 1
ATOM 709 O O . ILE A 1 91 ? 10.028 3.115 9.238 1.00 96.12 91 ILE A O 1
ATOM 713 N N . VAL A 1 92 ? 8.710 4.938 9.174 1.00 95.25 92 VAL A N 1
ATOM 714 C CA . VAL A 1 92 ? 9.571 5.798 9.990 1.00 95.25 92 VAL A CA 1
ATOM 715 C C . VAL A 1 92 ? 8.774 6.286 11.193 1.00 95.25 92 VAL A C 1
ATOM 717 O O . VAL A 1 92 ? 7.669 6.797 11.037 1.00 95.25 92 VAL A O 1
ATOM 720 N N . THR A 1 93 ? 9.316 6.142 12.401 1.00 93.88 93 THR A N 1
ATOM 721 C CA . THR A 1 93 ? 8.664 6.676 13.604 1.00 93.88 93 THR A CA 1
ATOM 722 C C . THR A 1 93 ? 8.846 8.190 13.671 1.00 93.88 93 THR A C 1
ATOM 724 O O . THR A 1 93 ? 9.976 8.674 13.704 1.00 93.88 93 THR A O 1
ATOM 727 N N . ASP A 1 94 ? 7.742 8.932 13.731 1.00 90.94 94 ASP A N 1
ATOM 728 C CA . ASP A 1 94 ? 7.720 10.395 13.778 1.00 90.94 94 ASP A CA 1
ATOM 729 C C . ASP A 1 94 ? 6.532 10.907 14.599 1.00 90.94 94 ASP A C 1
ATOM 731 O O . ASP A 1 94 ? 5.389 10.502 14.389 1.00 90.94 94 ASP A O 1
ATOM 735 N N . GLN A 1 95 ? 6.788 11.836 15.519 1.00 85.19 95 GLN A N 1
ATOM 736 C CA . GLN A 1 95 ? 5.769 12.343 16.448 1.00 85.19 95 GLN A CA 1
ATOM 737 C C . GLN A 1 95 ? 4.734 13.262 15.771 1.00 85.19 95 GLN A C 1
ATOM 739 O O . GLN A 1 95 ? 3.705 13.562 16.372 1.00 85.19 95 GLN A O 1
ATOM 744 N N . GLU A 1 96 ? 4.972 13.705 14.532 1.00 86.31 96 GLU A N 1
ATOM 745 C CA . GLU A 1 96 ? 4.056 14.568 13.782 1.00 86.31 96 GLU A CA 1
ATOM 746 C C . GLU A 1 96 ? 3.247 13.827 12.698 1.00 86.31 96 GLU A C 1
ATOM 748 O O . GLU A 1 96 ? 2.554 14.475 11.903 1.00 86.31 96 GLU A O 1
ATOM 753 N N . GLY A 1 97 ? 3.344 12.495 12.627 1.00 83.44 97 GLY A N 1
ATOM 754 C CA . GLY A 1 97 ? 2.574 11.654 11.707 1.00 83.44 97 GLY A CA 1
ATOM 755 C C . GLY A 1 97 ? 1.087 11.489 12.094 1.00 83.44 97 GLY A C 1
ATOM 756 O O . GLY A 1 97 ? 0.662 11.951 13.153 1.00 83.44 97 GLY A O 1
ATOM 757 N N . PRO A 1 98 ? 0.266 10.800 11.275 1.00 92.31 98 PRO A N 1
ATOM 758 C CA . PRO A 1 98 ? 0.657 10.061 10.079 1.00 92.31 98 PRO A CA 1
ATOM 759 C C . PRO A 1 98 ? 0.835 10.962 8.843 1.00 92.31 98 PRO A C 1
ATOM 761 O O . PRO A 1 98 ? -0.044 11.756 8.506 1.00 92.31 98 PRO A O 1
ATOM 764 N N . LYS A 1 99 ? 1.973 10.833 8.151 1.00 96.44 99 LYS A N 1
ATOM 765 C CA . LYS A 1 99 ? 2.312 11.566 6.914 1.00 96.44 99 LYS A CA 1
ATOM 766 C C . LYS A 1 99 ? 3.074 10.649 5.963 1.00 96.44 99 LYS A C 1
ATOM 768 O O . LYS A 1 99 ? 3.790 9.768 6.415 1.00 96.44 99 LYS A O 1
ATOM 773 N N . ALA A 1 100 ? 2.981 10.878 4.657 1.00 97.88 100 ALA A N 1
ATOM 774 C CA . ALA A 1 100 ? 3.757 10.127 3.673 1.00 97.88 100 ALA A CA 1
ATOM 775 C C . ALA A 1 100 ? 4.596 11.059 2.795 1.00 97.88 100 ALA A C 1
ATOM 777 O O . ALA A 1 100 ? 4.148 12.140 2.406 1.00 97.88 100 ALA A O 1
ATOM 778 N N . MET A 1 101 ? 5.806 10.617 2.472 1.00 97.88 101 MET A N 1
ATOM 779 C CA . MET A 1 101 ? 6.704 11.255 1.518 1.00 97.88 101 MET A CA 1
ATOM 780 C C . MET A 1 101 ? 6.970 10.279 0.381 1.00 97.88 101 MET A C 1
ATOM 782 O O . MET A 1 101 ? 7.311 9.124 0.618 1.00 97.88 101 MET A O 1
ATOM 786 N N . THR A 1 102 ? 6.811 10.740 -0.858 1.00 98.56 102 THR A N 1
ATOM 787 C CA . THR A 1 102 ? 6.982 9.891 -2.039 1.00 98.56 102 THR A CA 1
ATOM 788 C C . THR A 1 102 ? 8.137 10.373 -2.901 1.00 98.56 102 THR A C 1
ATOM 790 O O . THR A 1 102 ? 8.257 11.558 -3.208 1.00 98.56 102 THR A O 1
ATOM 793 N N . THR A 1 103 ? 8.938 9.422 -3.371 1.00 98.31 103 THR A N 1
ATOM 794 C CA . THR A 1 103 ? 9.931 9.615 -4.428 1.00 98.31 103 THR A CA 1
ATOM 795 C C . THR A 1 103 ? 9.714 8.609 -5.557 1.00 98.31 103 THR A C 1
ATOM 797 O O . THR A 1 103 ? 8.990 7.620 -5.415 1.00 98.31 103 THR A O 1
ATOM 800 N N . LYS A 1 104 ? 10.325 8.863 -6.718 1.00 97.94 104 LYS A N 1
ATOM 801 C CA . LYS A 1 104 ? 10.351 7.878 -7.799 1.00 97.94 104 LYS A CA 1
ATOM 802 C C . LYS A 1 104 ? 11.373 6.791 -7.480 1.00 97.94 104 LYS A C 1
ATOM 804 O O . LYS A 1 104 ? 12.540 7.096 -7.247 1.00 97.94 104 LYS A O 1
ATOM 809 N N . SER A 1 105 ? 10.940 5.541 -7.560 1.00 97.56 105 SER A N 1
ATOM 810 C CA . SER A 1 105 ? 11.801 4.373 -7.434 1.00 97.56 105 SER A CA 1
ATOM 811 C C . SER A 1 105 ? 12.875 4.337 -8.521 1.00 97.56 105 SER A C 1
ATOM 813 O O . SER A 1 105 ? 12.619 4.632 -9.692 1.00 97.56 105 SER A O 1
ATOM 815 N N . SER A 1 106 ? 14.080 3.937 -8.126 1.00 95.81 106 SER A N 1
ATOM 816 C CA . SER A 1 106 ? 15.218 3.698 -9.016 1.00 95.81 106 SER A CA 1
ATOM 817 C C . SER A 1 106 ? 15.364 2.228 -9.425 1.00 95.81 106 SER A C 1
ATOM 819 O O . SER A 1 106 ? 16.244 1.904 -10.224 1.00 95.81 106 SER A O 1
ATOM 821 N N . HIS A 1 107 ? 14.520 1.334 -8.900 1.00 95.88 107 HIS A N 1
ATOM 822 C CA . HIS A 1 107 ? 14.585 -0.092 -9.204 1.00 95.88 107 HIS A CA 1
ATOM 823 C C . HIS A 1 107 ? 14.224 -0.389 -10.670 1.00 95.88 107 HIS A C 1
ATOM 825 O O . HIS A 1 107 ? 13.424 0.332 -11.277 1.00 95.88 107 HIS A O 1
ATOM 831 N N . PRO A 1 108 ? 14.776 -1.464 -11.262 1.00 95.38 108 PRO A N 1
ATOM 832 C CA . PRO A 1 108 ? 14.412 -1.859 -12.613 1.00 95.38 108 PRO A CA 1
ATOM 833 C C . PRO A 1 108 ? 12.942 -2.289 -12.678 1.00 95.38 108 PRO A C 1
ATOM 835 O O . PRO A 1 108 ? 12.381 -2.859 -11.741 1.00 95.38 108 PRO A O 1
ATOM 838 N N . LYS A 1 109 ? 12.306 -2.029 -13.821 1.00 95.56 109 LYS A N 1
ATOM 839 C CA . LYS A 1 109 ? 10.9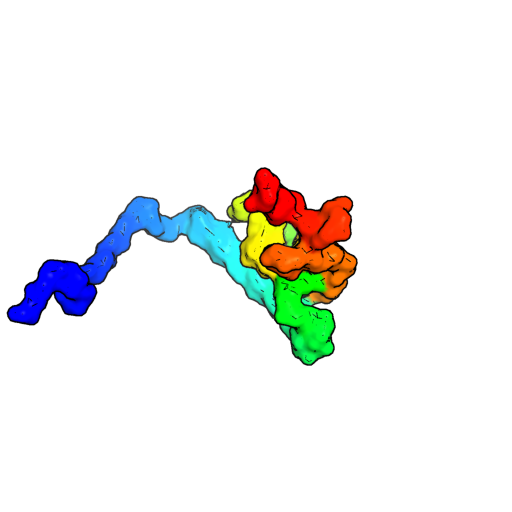24 -2.440 -14.068 1.00 95.56 109 LYS A CA 1
ATOM 840 C C . LYS A 1 109 ? 10.873 -3.910 -14.475 1.00 95.56 109 LYS A C 1
ATOM 842 O O . LYS A 1 109 ? 11.430 -4.279 -15.507 1.00 95.56 109 LYS A O 1
ATOM 847 N N . CYS A 1 110 ? 10.095 -4.711 -13.754 1.00 95.69 110 CYS A N 1
ATOM 848 C CA . CYS A 1 110 ? 9.806 -6.080 -14.159 1.00 95.69 110 CYS A CA 1
ATOM 849 C C . CYS A 1 110 ? 8.946 -6.110 -15.439 1.00 95.69 110 CYS A C 1
ATOM 851 O O . CYS A 1 110 ? 7.859 -5.522 -15.453 1.00 95.69 110 CYS A O 1
ATOM 853 N N . PRO A 1 111 ? 9.348 -6.818 -16.513 1.00 94.81 111 PRO A N 1
ATOM 854 C CA . PRO A 1 111 ? 8.604 -6.814 -17.776 1.00 94.81 111 PRO A CA 1
ATOM 855 C C . PRO A 1 111 ? 7.246 -7.532 -17.703 1.00 94.81 111 PRO A C 1
ATOM 857 O O . PRO A 1 111 ? 6.378 -7.263 -18.532 1.00 94.81 111 PRO A O 1
ATOM 860 N N . ARG A 1 112 ? 7.034 -8.406 -16.707 1.00 94.38 112 ARG A N 1
ATOM 861 C CA . ARG A 1 112 ? 5.806 -9.206 -16.553 1.00 94.38 112 ARG A CA 1
ATOM 862 C C . ARG A 1 112 ? 4.762 -8.530 -15.663 1.00 94.38 112 ARG A C 1
ATOM 864 O O . ARG A 1 112 ? 3.645 -8.310 -16.110 1.00 94.38 112 ARG A O 1
ATOM 871 N N . CYS A 1 113 ? 5.121 -8.195 -14.420 1.00 93.31 113 CYS A N 1
ATOM 872 C CA . CYS A 1 113 ? 4.187 -7.572 -13.469 1.00 93.31 113 CYS A CA 1
ATOM 873 C C . CYS A 1 113 ? 4.239 -6.037 -13.457 1.00 93.31 113 CYS A C 1
ATOM 875 O O . CYS A 1 113 ? 3.425 -5.408 -12.790 1.00 93.31 113 CYS A O 1
ATOM 877 N N . TRP A 1 114 ? 5.198 -5.433 -14.166 1.00 93.56 114 TRP A N 1
ATOM 878 C CA . TRP A 1 114 ? 5.397 -3.981 -14.280 1.00 93.56 114 TRP A CA 1
ATOM 879 C C . TRP A 1 114 ? 5.749 -3.243 -12.985 1.00 93.56 114 TRP A C 1
ATOM 881 O O . TRP A 1 114 ? 5.874 -2.019 -13.024 1.00 93.56 114 TRP A O 1
ATOM 891 N N . ARG A 1 115 ? 5.984 -3.966 -11.884 1.00 93.50 115 ARG A N 1
ATOM 892 C CA . ARG A 1 115 ? 6.502 -3.408 -10.630 1.00 93.50 115 ARG A CA 1
ATOM 893 C C . ARG A 1 115 ? 7.968 -3.004 -10.778 1.00 93.50 115 ARG A C 1
ATOM 895 O O . ARG A 1 115 ? 8.729 -3.725 -11.428 1.00 93.50 115 ARG A O 1
ATOM 902 N N . LEU A 1 116 ? 8.356 -1.869 -10.194 1.00 95.81 116 LEU A N 1
ATOM 903 C CA . LEU A 1 116 ? 9.767 -1.529 -10.009 1.00 95.81 116 LEU A CA 1
ATOM 904 C C . LEU A 1 116 ? 10.211 -2.175 -8.702 1.00 95.81 116 LEU A C 1
ATOM 906 O O . LEU A 1 116 ? 9.701 -1.832 -7.642 1.00 95.81 116 LEU A O 1
ATOM 910 N N . ILE A 1 117 ? 11.101 -3.152 -8.780 1.00 92.00 117 ILE A N 1
ATOM 911 C CA . ILE A 1 117 ? 11.572 -3.915 -7.623 1.00 92.00 117 ILE A CA 1
ATOM 912 C C . ILE A 1 117 ? 12.994 -4.387 -7.897 1.00 92.00 117 ILE A C 1
ATOM 914 O O . ILE A 1 117 ? 13.395 -4.537 -9.053 1.00 92.00 117 ILE A O 1
ATOM 918 N N . GLU A 1 118 ? 13.773 -4.584 -6.841 1.00 90.19 118 GLU A N 1
ATOM 919 C CA . GLU A 1 118 ? 15.098 -5.170 -6.968 1.00 90.19 118 GLU A CA 1
ATOM 920 C C . GLU A 1 118 ? 15.031 -6.541 -7.662 1.00 90.19 118 GLU A C 1
ATOM 922 O O . GLU A 1 118 ? 14.136 -7.353 -7.423 1.00 90.19 118 GLU A O 1
ATOM 927 N N . SER A 1 119 ? 15.966 -6.770 -8.581 1.00 91.06 119 SER A N 1
ATOM 928 C CA . SER A 1 119 ? 16.040 -7.983 -9.387 1.00 91.06 119 SER A CA 1
ATOM 929 C C . SER A 1 119 ? 17.488 -8.242 -9.776 1.00 91.06 119 SER A C 1
ATOM 931 O O . SER A 1 119 ? 18.131 -7.376 -10.369 1.00 91.06 119 SER A O 1
ATOM 933 N N . SER A 1 120 ? 17.958 -9.464 -9.536 1.00 90.69 120 SER A N 1
ATOM 934 C CA . SER A 1 120 ? 19.250 -9.977 -10.010 1.00 90.69 120 SER A CA 1
ATOM 935 C C . SER A 1 120 ? 19.156 -10.714 -11.354 1.00 90.69 120 SER A C 1
ATOM 937 O O . SER A 1 120 ? 20.184 -11.023 -11.952 1.00 90.69 120 SER A O 1
ATOM 939 N N . HIS A 1 121 ? 17.943 -10.981 -11.848 1.00 92.69 121 HIS A N 1
ATOM 940 C CA . HIS A 1 121 ? 17.716 -11.683 -13.110 1.00 92.69 121 HIS A CA 1
ATOM 941 C C . HIS A 1 121 ? 18.139 -10.834 -14.327 1.00 92.69 121 HIS A C 1
ATOM 943 O O . HIS A 1 121 ? 17.863 -9.632 -14.374 1.00 92.69 121 HIS A O 1
ATOM 949 N N . GLU A 1 122 ? 18.729 -11.465 -15.354 1.00 91.00 122 GLU A N 1
ATOM 950 C CA . GLU A 1 122 ? 19.261 -10.810 -16.570 1.00 91.00 122 GLU A CA 1
ATOM 951 C C . GLU A 1 122 ? 18.223 -9.917 -17.273 1.00 91.00 122 GLU A C 1
ATOM 953 O O . GLU A 1 122 ? 18.516 -8.808 -17.708 1.00 91.00 122 GLU A O 1
ATOM 958 N N . HIS A 1 123 ? 16.976 -10.384 -17.343 1.00 92.12 123 HIS A N 1
ATOM 959 C CA . HIS A 1 123 ? 15.845 -9.655 -17.935 1.00 92.12 123 HIS A CA 1
ATOM 960 C C . HIS A 1 123 ? 15.000 -8.851 -16.932 1.00 92.12 123 HIS A C 1
ATOM 962 O O . HIS A 1 123 ? 13.845 -8.533 -17.218 1.00 92.12 123 HIS A O 1
ATOM 968 N N . HIS A 1 124 ? 15.539 -8.554 -15.747 1.00 94.81 124 HIS A N 1
ATOM 969 C CA . HIS A 1 124 ? 14.850 -7.808 -14.687 1.00 94.81 124 HIS A CA 1
ATOM 970 C C . HIS A 1 124 ? 13.540 -8.455 -14.191 1.00 94.81 124 HIS A C 1
ATOM 972 O O . HIS A 1 124 ? 12.613 -7.763 -13.765 1.00 94.81 124 HIS A O 1
ATOM 978 N N . LEU A 1 125 ? 13.412 -9.783 -14.278 1.00 95.31 125 LEU A N 1
ATOM 979 C CA . LEU A 1 125 ? 12.276 -10.489 -13.687 1.00 95.31 125 LEU A CA 1
ATOM 980 C C . LEU A 1 125 ? 12.389 -10.458 -12.163 1.00 95.31 125 LEU A C 1
ATOM 982 O O . LEU A 1 125 ? 13.420 -10.813 -11.607 1.00 95.31 125 LEU A O 1
ATOM 986 N N . CYS A 1 126 ? 11.315 -10.051 -11.485 1.00 93.12 126 CYS A N 1
ATOM 987 C CA . CYS A 1 126 ? 11.278 -10.144 -10.032 1.00 93.12 126 CYS A CA 1
ATOM 988 C C . CYS A 1 126 ? 11.137 -11.609 -9.584 1.00 93.12 126 CYS A C 1
ATOM 990 O O . CYS A 1 126 ? 10.577 -12.402 -10.351 1.00 93.12 126 CYS A O 1
ATOM 992 N N . PRO A 1 127 ? 11.531 -11.953 -8.342 1.00 91.25 127 PRO A N 1
ATOM 993 C CA . PRO A 1 127 ? 11.518 -13.337 -7.853 1.00 91.25 12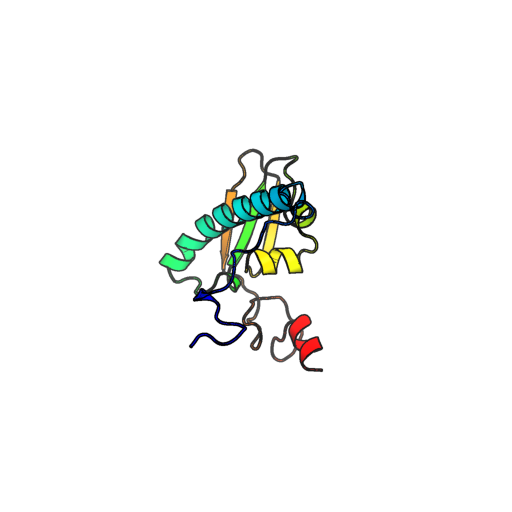7 PRO A CA 1
ATOM 994 C C . PRO A 1 127 ? 10.176 -14.057 -8.060 1.00 91.25 127 PRO A C 1
ATOM 996 O O . PRO A 1 127 ? 10.133 -15.150 -8.616 1.00 91.25 127 PRO A O 1
ATOM 999 N N . ARG A 1 128 ? 9.052 -13.390 -7.751 1.00 91.12 128 ARG A N 1
ATOM 1000 C CA . ARG A 1 128 ? 7.696 -13.924 -7.987 1.00 91.12 128 ARG A CA 1
ATOM 1001 C C . ARG A 1 128 ? 7.434 -14.263 -9.459 1.00 91.12 128 ARG A C 1
ATOM 1003 O O . ARG A 1 128 ? 6.764 -15.243 -9.781 1.00 91.12 128 ARG A O 1
ATOM 1010 N N . CYS A 1 129 ? 7.885 -13.404 -10.374 1.00 94.06 129 CYS A N 1
ATOM 1011 C CA . CYS A 1 129 ? 7.678 -13.618 -11.805 1.00 94.06 129 CYS A CA 1
ATOM 1012 C C . CYS A 1 129 ? 8.605 -14.693 -12.369 1.00 94.06 129 CYS A C 1
ATOM 1014 O O . CYS A 1 129 ? 8.177 -15.372 -13.293 1.00 94.06 129 CYS A O 1
ATOM 1016 N N . GLU A 1 130 ? 9.820 -14.827 -11.837 1.00 94.44 130 GLU A N 1
ATOM 1017 C CA . GLU A 1 130 ? 10.768 -15.891 -12.181 1.00 94.44 130 GLU A CA 1
ATOM 1018 C C . GLU A 1 130 ? 10.222 -17.268 -11.777 1.00 94.44 130 GLU A C 1
ATOM 1020 O O . GLU A 1 130 ? 10.150 -18.167 -12.613 1.00 94.44 130 GLU A O 1
ATOM 1025 N N . GLU A 1 131 ? 9.705 -17.399 -10.551 1.00 93.62 131 GLU A N 1
ATOM 1026 C CA . GLU A 1 131 ? 9.048 -18.628 -10.082 1.00 93.62 131 GLU A CA 1
ATOM 1027 C C . GLU A 1 131 ? 7.839 -19.005 -10.952 1.00 93.62 131 GLU A C 1
ATOM 1029 O O . GLU A 1 131 ? 7.651 -20.163 -11.301 1.00 93.62 131 GLU A O 1
ATOM 1034 N N . SER A 1 132 ? 7.036 -18.020 -11.367 1.00 93.38 132 SER A N 1
ATOM 1035 C CA . SER A 1 132 ? 5.817 -18.261 -12.156 1.00 93.38 132 SER A CA 1
ATOM 1036 C C . SER A 1 132 ? 6.062 -18.705 -13.606 1.00 93.38 132 SER A C 1
ATOM 1038 O O . SER A 1 132 ? 5.103 -19.073 -14.290 1.00 93.38 132 SER A O 1
ATOM 1040 N N . VAL A 1 133 ? 7.277 -18.537 -14.133 1.00 91.44 133 VAL A N 1
ATOM 1041 C CA . VAL A 1 133 ? 7.626 -18.883 -15.528 1.00 91.44 133 VAL A CA 1
ATOM 1042 C C . VAL A 1 133 ? 8.625 -20.029 -15.634 1.00 91.44 133 VAL A C 1
ATOM 1044 O O . VAL A 1 133 ? 8.954 -20.421 -16.755 1.00 91.44 133 VAL A O 1
ATOM 1047 N N . SER A 1 134 ? 9.097 -20.525 -14.491 1.00 81.69 134 SER A N 1
ATOM 1048 C CA . SER A 1 134 ? 9.916 -21.732 -14.379 1.00 81.69 134 SER A CA 1
ATOM 1049 C C . SER A 1 134 ? 9.043 -22.979 -14.501 1.00 81.69 134 SER A C 1
ATOM 1051 O O . SER A 1 134 ? 9.508 -23.949 -15.139 1.00 81.69 134 SER A O 1
#

pLDDT: mean 93.85, std 6.9, range [54.81, 98.56]

Foldseek 3Di:
DDDPPPPVPDDDDDDDPVPDDDPLNVLVVVLVVQLVQQVVQCVVCVVVVVDDFQLQKAKEFEDEPPDQDNCNSQNDQVRSCVSSVHLGYHYHYDNPDRHMHIDGDPADQAPPPRHRYHDPDPRSHDPVRVVVVD

Secondary structure (DSSP, 8-state):
---TT-GGGSPPPPPPGGG-SSHHHHHHHHHHHHHHHHHHHHHHHHHTTS-SSGGGEEEEEEE-TTPPPHHHHH-SHHHHHHHHT-SEEEEEE-TT-SEEEEEE--SPBPTTT--B----STT---HHHHHTT-